Protein AF-A0A355TW57-F1 (afdb_monomer)

Nearest PDB structures (foldseek):
  4wl3-assembly1_A  TM=9.814E-01  e=2.638E-13  Enterococcus faecalis T2
  5gs7-assembly1_A  TM=9.827E-01  e=7.359E-13  Enterococcus faecalis
  6a8q-assembly1_C  TM=9.775E-01  e=1.917E-12  Enterococcus faecalis T2
  6a8t-assembly1_B  TM=9.701E-01  e=3.095E-12  Enterococcus faecalis T2
  8esg-assembly1_A-2  TM=9.463E-01  e=3.097E-09  Lactobacillus gasseri

Secondary structure (DSSP, 8-state):
-GGGTT--SSPPP--S-TTS----SSSSGGGTT---S-SHHHHHHHHHHHHHH----SSHHHHHHHHHHHHHTT---TTSSEEETTEE-----EEEEETTTTEEEEE-

Solvent-accessible surface area (backbone atoms only — not comparable to full-atom values): 6906 Å² total; per-residue (Å²): 110,77,96,54,69,80,52,36,94,50,78,68,78,76,83,86,47,94,90,51,93,69,73,80,91,64,82,69,59,15,36,67,85,66,55,82,58,87,50,72,66,29,32,50,54,41,37,50,53,45,52,76,72,56,85,63,60,90,49,69,68,42,40,54,51,45,52,52,56,35,52,58,73,56,57,40,54,80,78,78,38,77,73,55,96,93,38,53,51,52,61,72,59,52,75,49,73,43,79,93,77,72,45,79,46,73,53,108

Sequence (108 aa):
LNNYMNLSPKSPENHFSDKLPLYCYSRGMGALGLPGDLSSQSRFVRVAFTKMNSISGSSESESVSQFFHILGSVDQQRGCCDVGNGKYEITIYTSCCNANKGIYYYTT

Structure (mmCIF, N/CA/C/O backbone):
data_AF-A0A355TW57-F1
#
_entry.id   AF-A0A355TW57-F1
#
loop_
_atom_site.group_PDB
_atom_site.id
_atom_site.type_symbol
_atom_site.label_atom_id
_atom_site.label_alt_id
_atom_site.label_comp_id
_atom_site.label_asym_id
_atom_site.label_entity_id
_atom_site.label_seq_id
_atom_site.pdbx_PDB_ins_code
_atom_site.Cartn_x
_atom_site.Cartn_y
_atom_site.Cartn_z
_atom_site.occupancy
_atom_site.B_iso_or_equiv
_atom_site.auth_seq_id
_atom_site.auth_comp_id
_atom_site.auth_asym_id
_atom_site.auth_atom_id
_atom_site.pdbx_PDB_model_num
ATOM 1 N N . LEU A 1 1 ? 2.697 -13.008 -7.552 1.00 93.38 1 LEU A N 1
ATOM 2 C CA . LEU A 1 1 ? 3.907 -12.212 -7.236 1.00 93.38 1 LEU A CA 1
ATOM 3 C C . LEU A 1 1 ? 5.047 -12.427 -8.231 1.00 93.38 1 LEU A C 1
ATOM 5 O O . LEU A 1 1 ? 5.765 -11.469 -8.449 1.00 93.38 1 LEU A O 1
ATOM 9 N N . ASN A 1 2 ? 5.188 -13.596 -8.879 1.00 96.88 2 ASN A N 1
ATOM 10 C CA . ASN A 1 2 ? 6.245 -13.843 -9.883 1.00 96.88 2 ASN A CA 1
ATOM 11 C C . ASN A 1 2 ? 6.363 -12.736 -10.946 1.00 96.88 2 ASN A C 1
ATOM 13 O O . ASN A 1 2 ? 7.462 -12.284 -11.233 1.00 96.88 2 ASN A O 1
ATOM 17 N N . ASN A 1 3 ? 5.234 -12.209 -11.433 1.00 97.75 3 ASN A N 1
ATOM 18 C CA . ASN A 1 3 ? 5.202 -11.104 -12.406 1.00 97.75 3 ASN A CA 1
ATOM 19 C C . ASN A 1 3 ? 5.831 -9.788 -11.902 1.00 97.75 3 ASN A C 1
ATOM 21 O O . ASN A 1 3 ? 6.063 -8.880 -12.688 1.00 97.75 3 ASN A O 1
ATOM 25 N N . TYR A 1 4 ? 6.092 -9.680 -10.601 1.00 97.81 4 TYR A N 1
ATOM 26 C CA . TYR A 1 4 ? 6.595 -8.488 -9.921 1.00 97.81 4 TYR A CA 1
ATOM 27 C C . TYR A 1 4 ? 7.939 -8.747 -9.225 1.00 97.81 4 TYR A C 1
ATOM 29 O O . TYR A 1 4 ? 8.360 -7.958 -8.384 1.00 97.81 4 TYR A O 1
ATOM 37 N N . MET A 1 5 ? 8.623 -9.848 -9.557 1.00 96.56 5 MET A N 1
ATOM 38 C CA . MET A 1 5 ? 9.895 -10.227 -8.926 1.00 96.56 5 MET A CA 1
ATOM 39 C C . MET A 1 5 ? 11.031 -9.220 -9.154 1.00 96.56 5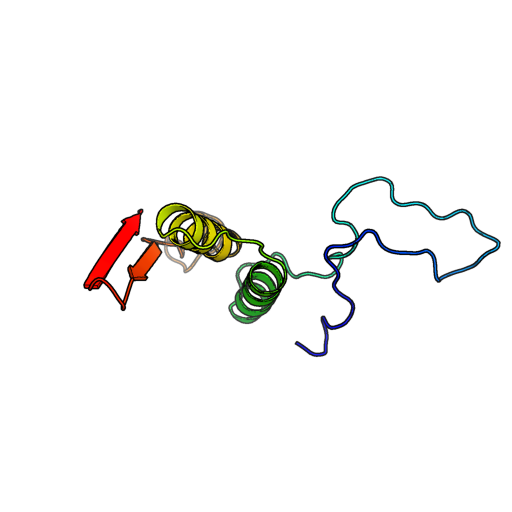 MET A C 1
ATOM 41 O O . MET A 1 5 ? 11.985 -9.201 -8.386 1.00 96.56 5 MET A O 1
ATOM 45 N N . ASN A 1 6 ? 10.920 -8.382 -10.189 1.00 96.00 6 ASN A N 1
ATOM 46 C CA . ASN A 1 6 ? 11.916 -7.364 -10.528 1.00 96.00 6 ASN A CA 1
ATOM 47 C C . ASN A 1 6 ? 11.727 -6.045 -9.762 1.00 96.00 6 ASN A C 1
ATOM 49 O O . ASN A 1 6 ? 12.568 -5.157 -9.878 1.00 96.00 6 ASN A O 1
ATOM 53 N N . LEU A 1 7 ? 10.629 -5.883 -9.012 1.00 97.69 7 LEU A N 1
ATOM 54 C CA . LEU A 1 7 ? 10.403 -4.667 -8.233 1.00 97.69 7 LEU A CA 1
ATOM 55 C C . LEU A 1 7 ? 11.447 -4.544 -7.120 1.00 97.69 7 LEU A C 1
ATOM 57 O O . LEU A 1 7 ? 11.736 -5.509 -6.413 1.00 97.69 7 LEU A O 1
ATOM 61 N N . SER A 1 8 ? 11.962 -3.334 -6.921 1.00 97.25 8 SER A N 1
ATOM 62 C CA . SER A 1 8 ? 13.005 -3.051 -5.938 1.00 97.25 8 SER A CA 1
ATOM 63 C C . SER A 1 8 ? 12.787 -1.699 -5.251 1.00 97.25 8 SER A C 1
ATOM 65 O O . SER A 1 8 ? 12.375 -0.738 -5.904 1.00 97.25 8 SER A O 1
ATOM 67 N N . PRO A 1 9 ? 13.095 -1.568 -3.946 1.00 97.06 9 PRO A N 1
ATOM 68 C CA . PRO A 1 9 ? 13.128 -0.267 -3.278 1.00 97.06 9 PRO A CA 1
ATOM 69 C C . PRO A 1 9 ? 14.369 0.563 -3.661 1.00 97.06 9 PRO A C 1
ATOM 71 O O . PRO A 1 9 ? 14.446 1.744 -3.326 1.00 97.06 9 PRO A O 1
ATOM 74 N N . LYS A 1 10 ? 15.364 -0.042 -4.326 1.00 96.69 10 LYS A N 1
ATOM 75 C CA . LYS A 1 10 ? 16.610 0.621 -4.737 1.00 96.69 10 LYS A CA 1
ATOM 76 C C . LYS A 1 10 ? 16.445 1.301 -6.094 1.00 96.69 10 LYS A C 1
ATOM 78 O O . LYS A 1 10 ? 15.590 0.918 -6.884 1.00 96.69 10 LYS A O 1
ATOM 83 N N . SER A 1 11 ? 17.290 2.286 -6.388 1.00 95.25 11 SER A N 1
ATOM 84 C CA . SER A 1 11 ? 17.371 2.850 -7.739 1.00 95.25 11 SER A CA 1
ATOM 85 C C . SER A 1 11 ? 17.736 1.757 -8.755 1.00 95.25 11 SER A C 1
ATOM 87 O O . SER A 1 11 ? 18.588 0.925 -8.441 1.00 95.25 11 SER A O 1
ATOM 89 N N . PRO A 1 12 ? 17.111 1.735 -9.945 1.00 94.62 12 PRO A N 1
ATOM 90 C CA . PRO A 1 12 ? 17.441 0.764 -10.976 1.00 94.62 12 PRO A CA 1
ATOM 91 C C . PRO A 1 12 ? 18.826 1.038 -11.567 1.00 94.62 12 PRO A C 1
ATOM 93 O O . PRO A 1 12 ? 19.293 2.179 -11.613 1.00 94.62 12 PRO A O 1
ATOM 96 N N . GLU A 1 13 ? 19.458 -0.026 -12.050 1.00 93.44 13 GLU A N 1
ATOM 97 C CA . GLU A 1 13 ? 20.737 0.014 -12.754 1.00 93.44 13 GLU A CA 1
ATOM 98 C C . GLU A 1 13 ? 20.510 -0.080 -14.270 1.00 93.44 13 GLU A C 1
ATOM 100 O O . GLU A 1 13 ? 19.543 -0.684 -14.743 1.00 93.44 13 GLU A O 1
ATOM 105 N N . ASN A 1 14 ? 21.396 0.536 -15.057 1.00 94.69 14 ASN A N 1
ATOM 106 C CA . ASN A 1 14 ? 21.329 0.436 -16.510 1.00 94.69 14 ASN A CA 1
ATOM 107 C C . ASN A 1 14 ? 21.862 -0.927 -16.974 1.00 94.69 14 ASN A C 1
ATOM 109 O O . ASN A 1 14 ? 23.070 -1.144 -17.031 1.00 94.69 14 ASN A O 1
ATOM 113 N N . HIS A 1 15 ? 20.949 -1.815 -17.363 1.00 93.88 15 HIS A N 1
ATOM 114 C CA . HIS A 1 15 ? 21.271 -3.109 -17.972 1.00 93.88 15 HIS A CA 1
ATOM 115 C C . HIS A 1 15 ? 20.959 -3.170 -19.476 1.00 93.88 15 HIS A C 1
ATOM 117 O O . HIS A 1 15 ? 21.049 -4.238 -20.074 1.00 93.88 15 HIS A O 1
ATOM 123 N N . PHE A 1 16 ? 20.563 -2.052 -20.094 1.00 95.25 16 PHE A N 1
ATOM 124 C CA . PHE A 1 16 ? 20.180 -2.028 -21.507 1.00 95.25 16 PHE A CA 1
ATOM 125 C C . PHE A 1 16 ? 21.405 -1.965 -22.426 1.00 95.25 16 PHE A C 1
ATOM 127 O O . PHE A 1 16 ? 21.506 -2.722 -23.388 1.00 95.25 16 PHE A O 1
ATOM 134 N N . SER A 1 17 ? 22.331 -1.045 -22.146 1.00 96.31 17 SER A N 1
ATOM 135 C CA . SER A 1 17 ? 23.571 -0.880 -22.907 1.00 96.31 17 SER A CA 1
ATOM 136 C C . SER A 1 17 ? 24.566 -0.035 -22.120 1.00 96.31 17 SER A C 1
ATOM 138 O O . SER A 1 17 ? 24.224 1.058 -21.666 1.00 96.31 17 SER A O 1
ATOM 140 N N . ASP A 1 18 ? 25.804 -0.509 -22.016 1.00 93.50 18 ASP A N 1
ATOM 141 C CA . ASP A 1 18 ? 26.942 0.210 -21.429 1.00 93.50 18 ASP A CA 1
ATOM 142 C C . ASP A 1 18 ? 27.375 1.427 -22.266 1.00 93.50 18 ASP A C 1
ATOM 144 O O . ASP A 1 18 ? 27.967 2.371 -21.747 1.00 93.50 18 ASP A O 1
ATOM 148 N N . LYS A 1 19 ? 27.027 1.441 -23.558 1.00 96.62 19 LYS A N 1
ATOM 149 C CA . LYS A 1 19 ? 27.304 2.551 -24.484 1.00 96.62 19 LYS A CA 1
ATOM 150 C C . LYS A 1 19 ? 26.329 3.718 -24.348 1.00 96.62 19 LYS A C 1
ATOM 152 O O . LYS A 1 19 ? 26.595 4.789 -24.888 1.00 96.62 19 LYS A O 1
ATOM 157 N N . LEU A 1 20 ? 25.187 3.513 -23.690 1.00 96.00 20 LEU A N 1
ATOM 158 C CA . LEU A 1 20 ? 24.175 4.548 -23.487 1.00 96.00 20 LEU A CA 1
ATOM 159 C C . LEU A 1 20 ? 24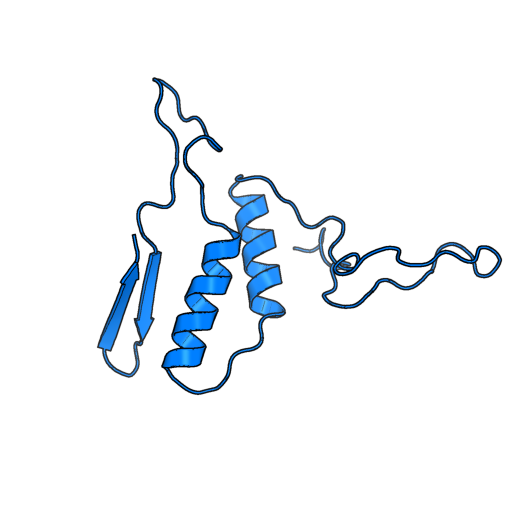.196 5.000 -22.021 1.00 96.00 20 LEU A C 1
ATOM 161 O O . LEU A 1 20 ? 23.932 4.183 -21.142 1.00 96.00 20 LEU A O 1
ATOM 165 N N . PRO A 1 21 ? 24.462 6.283 -21.721 1.00 93.69 21 PRO A N 1
ATOM 166 C CA . PRO A 1 21 ? 24.496 6.786 -20.351 1.00 93.69 21 PRO A CA 1
ATOM 167 C C . PRO A 1 21 ? 23.068 7.031 -19.826 1.00 93.69 21 PRO A C 1
ATOM 169 O O . PRO A 1 21 ? 22.613 8.167 -19.707 1.00 93.69 21 PRO A O 1
ATOM 172 N N . LEU A 1 22 ? 22.324 5.952 -19.569 1.00 94.81 22 LEU A N 1
ATOM 173 C CA . LEU A 1 22 ? 20.966 6.014 -19.026 1.00 94.81 22 LEU A CA 1
ATOM 174 C C . LEU A 1 22 ? 21.013 6.186 -17.505 1.00 94.81 22 LEU A C 1
ATOM 176 O O . LEU A 1 22 ? 21.579 5.354 -16.795 1.00 94.81 22 LEU A O 1
ATOM 180 N N . TYR A 1 23 ? 20.377 7.246 -17.007 1.00 92.19 23 TYR A N 1
ATOM 181 C CA . TYR A 1 23 ? 20.342 7.583 -15.584 1.00 92.19 23 TYR A CA 1
ATOM 182 C C . TYR A 1 23 ? 18.908 7.731 -15.077 1.00 92.19 23 TYR A C 1
ATOM 184 O O . TYR A 1 23 ? 17.999 8.116 -15.813 1.00 92.19 23 TYR A O 1
ATOM 192 N N . CYS A 1 24 ? 18.716 7.474 -13.784 1.00 92.00 24 CYS A N 1
ATOM 193 C CA . CYS A 1 24 ? 17.463 7.787 -13.107 1.00 92.00 24 CYS A CA 1
ATOM 194 C C . CYS A 1 24 ? 17.308 9.303 -12.984 1.00 92.00 24 CYS A C 1
ATOM 196 O O . CYS A 1 24 ? 18.169 9.966 -12.410 1.00 92.00 24 CYS A O 1
ATOM 198 N N . TYR A 1 25 ? 16.189 9.844 -13.461 1.00 92.00 25 TYR A N 1
ATOM 199 C CA . TYR A 1 25 ? 15.871 11.267 -13.302 1.00 92.00 25 TYR A CA 1
ATOM 200 C C . TYR A 1 25 ? 15.067 11.560 -12.024 1.00 92.00 25 TYR A C 1
ATOM 202 O O . TYR A 1 25 ? 14.880 12.718 -11.663 1.00 92.00 25 TYR A O 1
ATOM 210 N N . SER A 1 26 ? 14.567 10.523 -11.343 1.00 93.38 26 SER A N 1
ATOM 211 C CA . SER A 1 26 ? 13.774 10.640 -10.117 1.00 93.38 26 SER A CA 1
ATOM 212 C C . SER A 1 26 ? 14.062 9.491 -9.142 1.00 93.38 26 SER A C 1
ATOM 214 O O . SER A 1 26 ? 14.794 8.548 -9.451 1.00 93.38 26 SER A O 1
ATOM 216 N N . ARG A 1 27 ? 13.487 9.573 -7.939 1.00 93.06 27 ARG A N 1
ATOM 217 C CA . ARG A 1 27 ? 13.535 8.527 -6.905 1.00 93.06 27 ARG A CA 1
ATOM 218 C C . ARG A 1 27 ? 12.371 7.547 -7.061 1.00 93.06 27 ARG A C 1
ATOM 220 O O . ARG A 1 27 ? 11.369 7.852 -7.696 1.00 93.06 27 ARG A O 1
ATOM 227 N N . GLY A 1 28 ? 12.507 6.361 -6.465 1.00 92.56 28 GLY A N 1
ATOM 228 C CA . GLY A 1 28 ? 11.453 5.336 -6.461 1.00 92.56 28 GLY A CA 1
ATOM 229 C C . GLY A 1 28 ? 11.294 4.575 -7.781 1.00 92.56 28 GLY A C 1
ATOM 230 O O . GLY A 1 28 ? 10.431 3.709 -7.889 1.00 92.56 28 GLY A O 1
ATOM 231 N N . MET A 1 29 ? 12.152 4.840 -8.772 1.00 96.50 29 MET A N 1
ATOM 232 C CA . MET A 1 29 ? 12.069 4.219 -10.098 1.00 96.50 29 MET A CA 1
ATOM 233 C C . MET A 1 29 ? 12.346 2.702 -10.098 1.00 96.50 29 MET A C 1
ATOM 235 O O . MET A 1 29 ? 12.083 2.042 -11.096 1.00 96.50 29 MET A O 1
ATOM 239 N N . GLY A 1 30 ? 12.837 2.124 -8.995 1.00 96.69 30 GLY A N 1
ATOM 240 C CA . GLY A 1 30 ? 13.047 0.673 -8.874 1.00 96.69 30 GLY A CA 1
ATOM 241 C C . GLY A 1 30 ? 11.755 -0.131 -8.757 1.00 96.69 30 GLY A C 1
ATOM 242 O O . GLY A 1 30 ? 11.747 -1.331 -9.016 1.00 96.69 30 GLY A O 1
ATOM 243 N N . ALA A 1 31 ? 10.654 0.529 -8.395 1.00 97.00 31 ALA A N 1
ATOM 244 C CA . ALA A 1 31 ? 9.330 -0.075 -8.307 1.00 97.00 31 ALA A CA 1
ATOM 245 C C . ALA A 1 31 ? 8.459 0.239 -9.540 1.00 97.00 31 ALA A C 1
ATOM 247 O O . ALA A 1 31 ? 7.241 0.060 -9.491 1.00 97.00 31 ALA A O 1
ATOM 248 N N . LEU A 1 32 ? 9.047 0.715 -10.648 1.00 96.50 32 LEU A N 1
ATOM 249 C CA . LEU A 1 32 ? 8.318 0.876 -11.908 1.00 96.50 32 LEU A CA 1
ATOM 250 C C . LEU A 1 32 ? 7.722 -0.474 -12.339 1.00 96.50 32 LEU A C 1
ATOM 252 O O . LEU A 1 32 ? 8.423 -1.478 -12.423 1.00 96.50 32 LEU A O 1
ATOM 256 N N . GLY A 1 33 ? 6.411 -0.488 -12.588 1.00 96.94 33 GLY A N 1
ATOM 257 C CA . GLY A 1 33 ? 5.629 -1.708 -12.827 1.00 96.94 33 GLY A CA 1
ATOM 258 C C . GLY A 1 33 ? 4.800 -2.171 -11.623 1.00 96.94 33 GLY A C 1
ATOM 259 O O . GLY A 1 33 ? 3.965 -3.063 -11.773 1.00 96.94 33 GLY A O 1
ATOM 260 N N . LEU A 1 34 ? 4.970 -1.560 -10.445 1.00 98.06 34 LEU A N 1
ATOM 261 C CA . LEU A 1 34 ? 4.066 -1.773 -9.317 1.00 98.06 34 LEU A CA 1
ATOM 262 C C . LEU A 1 34 ? 2.661 -1.237 -9.666 1.00 98.06 34 LEU A C 1
ATOM 264 O O . LEU A 1 34 ? 2.541 -0.071 -10.049 1.00 98.06 34 LEU A O 1
ATOM 268 N N . PRO A 1 35 ? 1.591 -2.046 -9.550 1.00 98.00 35 PRO A N 1
ATOM 269 C CA . PRO A 1 35 ? 0.272 -1.638 -10.009 1.00 98.00 35 PRO A CA 1
ATOM 270 C C . PRO A 1 35 ? -0.364 -0.614 -9.059 1.00 98.00 35 PRO A C 1
ATOM 272 O O . PRO A 1 35 ? -0.340 -0.767 -7.833 1.00 98.00 35 PRO A O 1
ATOM 275 N N . GLY A 1 36 ? -0.948 0.435 -9.643 1.00 97.00 36 GLY A N 1
ATOM 276 C CA . GLY A 1 36 ? -1.520 1.579 -8.925 1.00 97.00 36 GLY A CA 1
ATOM 277 C C . GLY A 1 36 ? -3.046 1.584 -8.813 1.00 97.00 36 GLY A C 1
ATOM 278 O O . GLY A 1 36 ? -3.586 2.393 -8.068 1.00 97.00 36 GLY A O 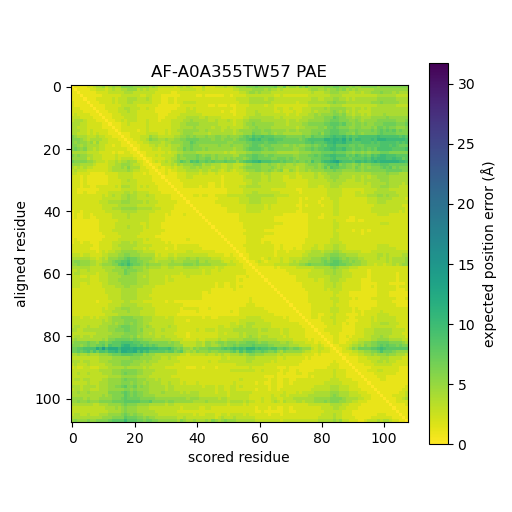1
ATOM 279 N N . ASP A 1 37 ? -3.753 0.696 -9.512 1.00 97.50 37 ASP A N 1
ATOM 280 C CA . ASP A 1 37 ? -5.217 0.650 -9.478 1.00 97.50 37 ASP A CA 1
ATOM 281 C C . ASP A 1 37 ? -5.767 0.022 -8.177 1.00 97.50 37 ASP A C 1
ATOM 283 O O . ASP A 1 37 ? -5.021 -0.458 -7.308 1.00 97.50 37 ASP A O 1
ATOM 287 N N . LEU A 1 38 ? -7.096 0.057 -8.033 1.00 97.56 38 LEU A N 1
ATOM 288 C CA . LEU A 1 38 ? -7.823 -0.375 -6.834 1.00 97.56 38 LEU A CA 1
ATOM 289 C C . LEU A 1 38 ? -8.295 -1.836 -6.869 1.00 97.56 38 LEU A C 1
ATOM 291 O O . LEU A 1 38 ? -8.892 -2.307 -5.893 1.00 97.56 38 LEU A O 1
ATOM 295 N N . SER A 1 39 ? -8.011 -2.583 -7.942 1.00 97.62 39 SER A N 1
ATOM 296 C CA . SER A 1 39 ? -8.409 -3.989 -8.023 1.00 97.62 39 SER A CA 1
ATOM 297 C C . SER A 1 39 ? -7.804 -4.810 -6.881 1.00 97.62 39 SER A C 1
ATOM 299 O O . SER A 1 39 ? -6.741 -4.498 -6.333 1.00 97.62 39 SER A O 1
ATOM 301 N N . SER A 1 40 ? -8.478 -5.905 -6.521 1.00 97.69 40 SER A N 1
ATOM 302 C CA . SER A 1 40 ? -8.019 -6.778 -5.435 1.00 97.69 40 SER A CA 1
ATOM 303 C C . SER A 1 40 ? -6.597 -7.302 -5.661 1.00 97.69 40 SER A C 1
ATOM 305 O O . SER A 1 40 ? -5.830 -7.407 -4.705 1.00 97.69 40 SER A O 1
ATOM 307 N N . GLN A 1 41 ? -6.234 -7.633 -6.905 1.00 98.25 41 GLN A N 1
ATOM 308 C CA . GLN A 1 41 ? -4.892 -8.122 -7.226 1.00 98.25 41 GLN A CA 1
ATOM 309 C C . GLN A 1 41 ? -3.850 -7.012 -7.081 1.00 98.25 41 GLN A C 1
ATOM 311 O O . GLN A 1 41 ? -2.821 -7.222 -6.439 1.00 98.25 41 GLN A O 1
ATOM 316 N N . SER A 1 42 ? -4.135 -5.821 -7.606 1.00 98.31 42 SER A N 1
ATOM 317 C CA . SER A 1 42 ? -3.223 -4.681 -7.519 1.00 98.31 42 SER A CA 1
ATOM 318 C C . SER A 1 42 ? -2.987 -4.241 -6.080 1.00 98.31 42 SER A C 1
ATOM 320 O O . SER A 1 42 ? -1.836 -4.053 -5.681 1.00 98.31 42 SER A O 1
ATOM 322 N N . ARG A 1 43 ? -4.043 -4.190 -5.257 1.00 98.50 43 ARG A N 1
ATOM 323 C CA . ARG A 1 43 ? -3.914 -3.943 -3.814 1.00 98.50 43 ARG A CA 1
ATOM 324 C C . ARG A 1 43 ? -3.071 -5.017 -3.128 1.00 98.50 43 ARG A C 1
ATOM 326 O O . ARG A 1 43 ? -2.179 -4.673 -2.361 1.00 98.50 43 ARG A O 1
ATOM 333 N N . PHE A 1 44 ? -3.281 -6.299 -3.436 1.00 98.69 44 PHE A N 1
ATOM 334 C CA . PHE A 1 44 ? -2.472 -7.380 -2.862 1.00 98.69 44 PHE A CA 1
ATOM 335 C C . PHE A 1 44 ? -0.977 -7.217 -3.180 1.00 98.69 44 PHE A C 1
ATOM 337 O O . PHE A 1 44 ? -0.135 -7.313 -2.289 1.00 98.69 44 PHE A O 1
ATOM 344 N N . VAL A 1 45 ? -0.636 -6.944 -4.442 1.00 98.69 45 VAL A N 1
ATOM 345 C CA . VAL A 1 45 ? 0.759 -6.760 -4.871 1.00 98.69 45 VAL A CA 1
ATOM 346 C C . VAL A 1 45 ? 1.378 -5.537 -4.195 1.00 98.69 45 VAL A C 1
ATOM 348 O O . VAL A 1 45 ? 2.488 -5.625 -3.669 1.00 98.69 45 VAL A O 1
ATOM 351 N N . ARG A 1 46 ? 0.646 -4.418 -4.162 1.00 98.50 46 ARG A N 1
ATOM 352 C CA . ARG A 1 46 ? 1.099 -3.161 -3.563 1.00 98.50 46 ARG A CA 1
ATOM 353 C C . ARG A 1 46 ? 1.334 -3.289 -2.065 1.00 98.50 46 ARG A C 1
ATOM 355 O O . ARG A 1 46 ? 2.437 -2.990 -1.622 1.00 98.50 46 ARG A O 1
ATOM 362 N N . VAL A 1 47 ? 0.382 -3.826 -1.300 1.00 98.75 47 VAL A N 1
ATOM 363 C CA . VAL A 1 47 ? 0.569 -4.006 0.150 1.00 98.75 47 VAL A CA 1
ATOM 364 C C . VAL A 1 47 ? 1.672 -5.018 0.467 1.00 98.75 47 VAL A C 1
ATOM 366 O O . VAL A 1 47 ? 2.425 -4.812 1.416 1.00 98.75 47 VAL A O 1
ATOM 369 N N . ALA A 1 48 ? 1.828 -6.079 -0.336 1.00 98.62 48 ALA A N 1
ATOM 370 C CA . ALA A 1 48 ? 2.917 -7.037 -0.161 1.00 98.62 48 ALA A CA 1
ATOM 371 C C . ALA A 1 48 ? 4.283 -6.368 -0.375 1.00 98.62 48 ALA A C 1
ATOM 373 O O . ALA A 1 48 ? 5.164 -6.505 0.472 1.00 98.62 48 ALA A O 1
ATOM 374 N N . PHE A 1 49 ? 4.446 -5.599 -1.457 1.00 98.62 49 PHE A N 1
ATOM 375 C CA . PHE A 1 49 ? 5.671 -4.841 -1.707 1.00 98.62 49 PHE A CA 1
ATOM 376 C C . PHE A 1 49 ? 5.943 -3.817 -0.596 1.00 98.62 49 PHE A C 1
ATOM 378 O O . PHE A 1 49 ? 7.051 -3.795 -0.057 1.00 98.62 49 PHE A O 1
ATOM 385 N N . THR A 1 50 ? 4.935 -3.028 -0.204 1.00 98.44 50 THR A N 1
ATOM 386 C CA . THR A 1 50 ? 5.052 -2.040 0.879 1.00 98.44 50 THR A CA 1
ATOM 387 C C . THR A 1 50 ? 5.477 -2.710 2.183 1.00 98.44 50 THR A C 1
ATOM 389 O O . THR A 1 50 ? 6.437 -2.264 2.804 1.00 98.44 50 THR A O 1
ATOM 392 N N . LYS A 1 51 ? 4.829 -3.811 2.584 1.00 98.31 51 LYS A N 1
ATOM 393 C CA . LYS A 1 51 ? 5.152 -4.546 3.817 1.00 98.31 51 LYS A CA 1
ATOM 394 C C . LYS A 1 51 ? 6.581 -5.092 3.797 1.00 98.31 51 LYS A C 1
ATOM 396 O O . LYS A 1 51 ? 7.309 -4.901 4.763 1.00 98.31 51 LYS A O 1
ATOM 401 N N . MET A 1 52 ? 6.977 -5.776 2.723 1.00 98.00 52 MET A N 1
ATOM 402 C CA . MET A 1 52 ? 8.275 -6.465 2.654 1.00 98.00 52 MET A CA 1
ATOM 403 C C . MET A 1 52 ? 9.472 -5.510 2.604 1.00 98.00 52 MET A C 1
ATOM 405 O O . MET A 1 52 ? 10.583 -5.925 2.920 1.00 98.00 52 MET 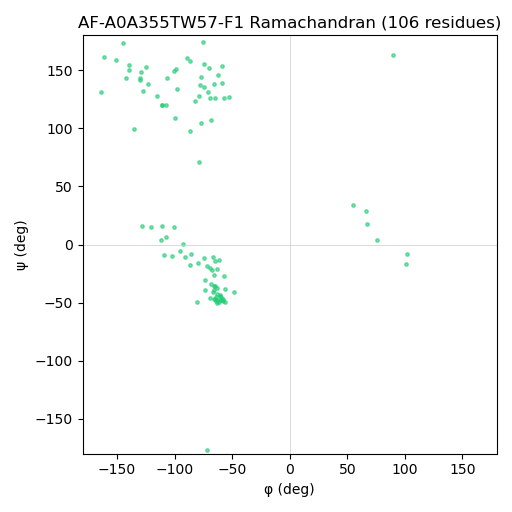A O 1
ATOM 409 N N . ASN A 1 53 ? 9.249 -4.251 2.225 1.00 97.81 53 ASN A N 1
ATOM 410 C CA . ASN A 1 53 ? 10.283 -3.218 2.152 1.00 97.81 53 ASN A CA 1
ATOM 411 C C . ASN A 1 53 ? 10.106 -2.114 3.211 1.00 97.81 53 ASN A C 1
ATOM 413 O O . ASN A 1 53 ? 10.854 -1.139 3.213 1.00 97.81 53 ASN A O 1
ATOM 417 N N . SER A 1 54 ? 9.120 -2.250 4.103 1.00 97.19 54 SER A N 1
ATOM 418 C CA . SER A 1 54 ? 8.914 -1.333 5.225 1.00 97.19 54 SER A CA 1
ATOM 419 C C . SER A 1 54 ? 9.919 -1.602 6.336 1.00 97.19 54 SER A C 1
ATOM 421 O O . SER A 1 54 ? 10.237 -2.751 6.636 1.00 97.19 54 SER A O 1
ATOM 423 N N . ILE A 1 55 ? 10.360 -0.535 6.996 1.00 96.88 55 ILE A N 1
ATOM 424 C CA . ILE A 1 55 ? 11.222 -0.598 8.175 1.00 96.88 55 ILE A CA 1
ATOM 425 C C . ILE A 1 55 ? 10.419 -0.029 9.342 1.00 96.88 55 ILE A C 1
ATOM 427 O O . ILE A 1 55 ? 9.860 1.059 9.235 1.00 96.88 55 ILE A O 1
ATOM 431 N N . SER A 1 56 ? 10.345 -0.775 10.439 1.00 96.00 56 SER A N 1
ATOM 432 C CA . SER A 1 56 ? 9.724 -0.339 11.690 1.00 96.00 56 SER A CA 1
ATOM 433 C C . SER A 1 56 ? 10.695 -0.592 12.837 1.00 96.00 56 SER A C 1
ATOM 435 O O . SER A 1 56 ? 11.483 -1.540 12.779 1.00 96.00 56 SER A O 1
ATOM 437 N N . GLY A 1 57 ? 10.647 0.254 13.863 1.00 95.44 57 GLY A N 1
ATOM 438 C CA . GLY A 1 57 ? 11.295 -0.034 15.137 1.00 95.44 57 GLY A CA 1
ATOM 439 C C . GLY A 1 57 ? 10.562 -1.132 15.913 1.00 95.44 57 GLY A C 1
ATOM 440 O O . GLY A 1 57 ? 9.584 -1.720 15.450 1.00 95.44 57 GLY A O 1
ATOM 441 N N . SER A 1 58 ? 11.042 -1.429 17.118 1.00 95.50 58 SER A N 1
ATOM 442 C CA . SER A 1 58 ? 10.477 -2.483 17.972 1.00 95.50 58 SER A CA 1
ATOM 443 C C . SER A 1 58 ? 9.471 -1.967 19.001 1.00 95.50 58 SER A C 1
ATOM 445 O O . SER A 1 58 ? 8.863 -2.773 19.711 1.00 95.50 58 SER A O 1
ATOM 447 N N . SER A 1 59 ? 9.279 -0.647 19.111 1.00 97.38 59 SER A N 1
ATOM 448 C CA . SER A 1 59 ? 8.267 -0.103 20.012 1.00 97.38 59 SER A CA 1
ATOM 449 C C . SER A 1 59 ? 6.858 -0.297 19.451 1.00 97.38 59 SER A C 1
ATOM 451 O O . SER A 1 59 ? 6.635 -0.391 18.243 1.00 97.38 59 SER A O 1
ATOM 453 N N . GLU A 1 60 ? 5.875 -0.322 20.351 1.00 96.69 60 GLU A N 1
ATOM 454 C CA . GLU A 1 60 ? 4.468 -0.427 19.966 1.00 96.69 60 GLU A CA 1
ATOM 455 C C . GLU A 1 60 ? 4.022 0.743 19.088 1.00 96.69 60 GLU A C 1
ATOM 457 O O . GLU A 1 60 ? 3.370 0.521 18.075 1.00 96.69 60 GLU A O 1
ATOM 462 N N . SER A 1 61 ? 4.421 1.969 19.438 1.00 97.44 61 SER A N 1
ATOM 463 C CA . SER A 1 61 ? 4.075 3.166 18.664 1.00 97.44 61 SER A CA 1
ATOM 464 C C . SER A 1 61 ? 4.607 3.082 17.231 1.00 97.44 61 SER A C 1
ATOM 466 O O . SER A 1 61 ? 3.863 3.312 16.281 1.00 97.44 61 SER A O 1
ATOM 468 N N . GLU A 1 62 ? 5.867 2.669 17.053 1.00 97.94 62 GLU A N 1
ATOM 469 C CA . GLU A 1 62 ? 6.474 2.509 15.726 1.00 97.94 62 GLU A CA 1
ATOM 470 C C . GLU A 1 62 ? 5.831 1.373 14.924 1.00 97.94 62 GLU A C 1
ATOM 472 O O . GLU A 1 62 ? 5.588 1.528 13.726 1.00 97.94 62 GLU A O 1
ATOM 477 N N . SER A 1 63 ? 5.523 0.245 15.572 1.00 97.12 63 SER A N 1
ATOM 478 C CA . SER A 1 63 ? 4.874 -0.901 14.924 1.00 97.12 63 SER A CA 1
ATOM 479 C C . SER A 1 63 ? 3.453 -0.570 14.473 1.00 97.12 63 SER A C 1
ATOM 481 O O . SER A 1 63 ? 3.084 -0.851 13.333 1.00 97.12 63 SER A O 1
ATOM 483 N N . VAL A 1 64 ? 2.662 0.058 15.347 1.00 97.88 64 VAL A N 1
ATOM 484 C CA . VAL A 1 64 ? 1.291 0.481 15.044 1.00 97.88 64 VAL A CA 1
ATOM 485 C C . VAL A 1 64 ? 1.308 1.556 13.958 1.00 97.88 64 VAL A C 1
ATOM 487 O O . VAL A 1 64 ? 0.599 1.421 12.964 1.00 97.88 64 VAL A O 1
ATOM 490 N N . SER A 1 65 ? 2.167 2.570 14.082 1.00 97.56 65 SER A N 1
ATOM 491 C CA . SER A 1 65 ? 2.324 3.617 13.066 1.00 97.56 65 SER A CA 1
ATOM 492 C C . SER A 1 65 ? 2.676 3.030 11.694 1.00 97.56 65 SER A C 1
ATOM 494 O O . SER A 1 65 ? 1.984 3.290 10.705 1.00 97.56 65 SER A O 1
ATOM 496 N N . GLN A 1 66 ? 3.682 2.147 11.626 1.00 98.25 66 GLN A N 1
ATOM 497 C CA . GLN A 1 66 ? 4.076 1.528 10.360 1.00 98.25 66 GLN A CA 1
ATOM 498 C C . GLN A 1 66 ? 2.970 0.633 9.787 1.00 98.25 66 GLN A C 1
ATOM 500 O O . GLN A 1 66 ? 2.779 0.605 8.573 1.00 98.25 66 GLN A O 1
ATOM 505 N N . PHE A 1 67 ? 2.208 -0.067 10.633 1.00 98.38 67 PHE A N 1
ATOM 506 C CA . PHE A 1 67 ? 1.055 -0.856 10.200 1.00 98.38 67 PHE A CA 1
ATOM 507 C C . PHE A 1 67 ? 0.016 0.011 9.472 1.00 98.38 67 PHE A C 1
ATOM 509 O O . PHE A 1 67 ? -0.423 -0.350 8.377 1.00 98.38 67 PHE A O 1
ATOM 516 N N . PHE A 1 68 ? -0.334 1.172 10.035 1.00 98.38 68 PHE A N 1
ATOM 517 C CA . PHE A 1 68 ? -1.263 2.106 9.395 1.00 98.38 68 PHE A CA 1
ATOM 518 C C . PHE A 1 68 ? -0.691 2.692 8.098 1.00 98.38 68 PHE A C 1
ATOM 520 O O . PHE A 1 68 ? -1.414 2.764 7.108 1.00 98.38 68 PHE A O 1
ATOM 527 N N . HIS A 1 69 ? 0.605 3.019 8.037 1.00 98.31 69 HIS A N 1
ATOM 528 C CA . HIS A 1 69 ? 1.241 3.454 6.785 1.00 98.31 69 HIS A CA 1
ATOM 529 C C . HIS A 1 69 ? 1.237 2.369 5.695 1.00 98.31 69 HIS A C 1
ATOM 531 O O . HIS A 1 69 ? 1.026 2.675 4.520 1.00 98.31 69 HIS A O 1
ATOM 537 N N . ILE A 1 70 ? 1.429 1.097 6.066 1.00 98.62 70 ILE A N 1
ATOM 538 C CA . ILE A 1 70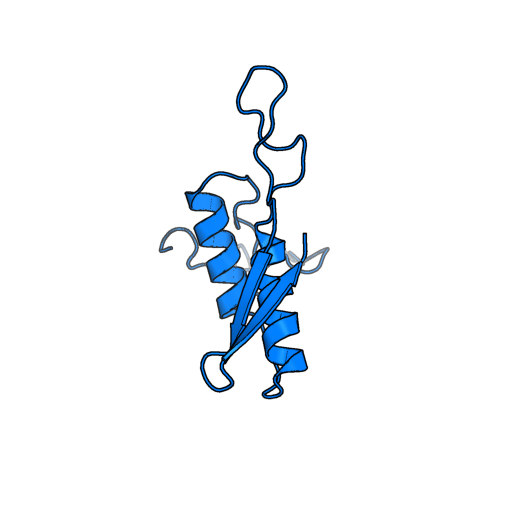 ? 1.358 -0.028 5.125 1.00 98.62 70 ILE A CA 1
ATOM 539 C C . ILE A 1 70 ? -0.055 -0.154 4.549 1.00 98.62 70 ILE A C 1
ATOM 541 O O . ILE A 1 70 ? -0.199 -0.244 3.327 1.00 98.62 70 ILE A O 1
ATOM 545 N N . LEU A 1 71 ? -1.092 -0.140 5.391 1.00 98.50 71 LEU A N 1
ATOM 546 C CA . LEU A 1 71 ? -2.477 -0.234 4.916 1.00 98.50 71 LEU A CA 1
ATOM 547 C C . LEU A 1 71 ? -2.915 1.011 4.138 1.00 98.50 71 LEU A C 1
ATOM 549 O O . LEU A 1 71 ? -3.576 0.868 3.113 1.00 98.50 71 LEU A O 1
ATOM 553 N N . GLY A 1 72 ? -2.419 2.191 4.513 1.00 98.12 72 GLY A N 1
ATOM 554 C CA . GLY A 1 72 ? -2.640 3.433 3.772 1.00 98.12 72 GLY A CA 1
ATOM 555 C C . GLY A 1 72 ? -2.185 3.370 2.311 1.00 98.12 72 GLY A C 1
ATOM 556 O O . GLY A 1 72 ? -2.771 4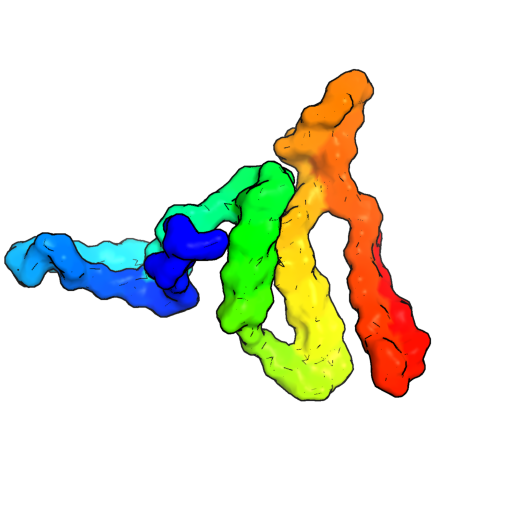.018 1.448 1.00 98.12 72 GLY A O 1
ATOM 557 N N . SER A 1 73 ? -1.199 2.522 1.983 1.00 97.88 73 SER A N 1
ATOM 558 C CA . SER A 1 73 ? -0.773 2.313 0.589 1.00 97.88 73 SER A CA 1
ATOM 559 C C . SER A 1 73 ? -1.846 1.673 -0.304 1.00 97.88 73 SER A C 1
ATOM 561 O O . SER A 1 73 ? -1.714 1.681 -1.530 1.00 97.88 73 SER A O 1
ATOM 563 N N . VAL A 1 74 ? -2.904 1.105 0.278 1.00 98.31 74 VAL A N 1
ATOM 564 C CA . VAL A 1 74 ? -3.995 0.427 -0.437 1.00 98.31 74 VAL A CA 1
ATOM 565 C C . VAL A 1 74 ? -5.382 0.918 -0.035 1.00 98.31 74 VAL A C 1
ATOM 567 O O . VAL A 1 74 ? -6.371 0.263 -0.376 1.00 98.31 74 VAL A O 1
ATOM 570 N N . ASP A 1 75 ? -5.457 2.067 0.634 1.00 97.50 75 ASP A N 1
ATOM 571 C CA . ASP A 1 75 ? -6.727 2.6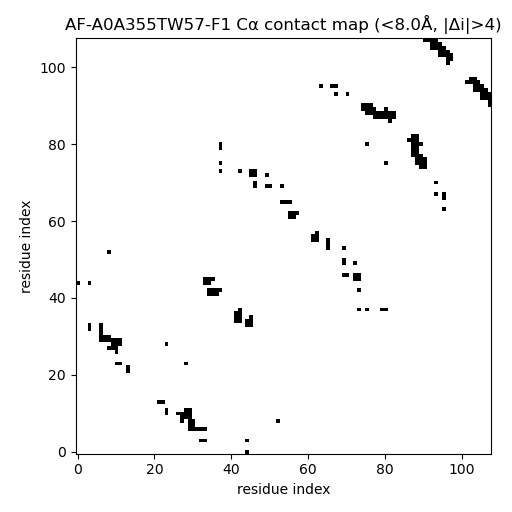93 0.976 1.00 97.50 75 ASP A CA 1
ATOM 572 C C . ASP A 1 75 ? -7.521 3.079 -0.269 1.00 97.50 75 ASP A C 1
ATOM 574 O O . ASP A 1 75 ? -6.955 3.466 -1.294 1.00 97.50 75 ASP A O 1
ATOM 578 N N . GLN A 1 76 ? -8.846 2.989 -0.163 1.00 97.69 76 GLN A N 1
ATOM 579 C CA . GLN A 1 76 ? -9.753 3.411 -1.220 1.00 97.69 76 GLN A CA 1
ATOM 580 C C . GLN A 1 76 ? -10.317 4.793 -0.916 1.00 97.69 76 GLN A C 1
ATOM 582 O O . GLN A 1 76 ? -11.137 4.968 -0.010 1.00 97.69 76 GLN A O 1
ATOM 587 N N . GLN A 1 77 ? -9.875 5.781 -1.689 1.00 97.00 77 GLN A N 1
ATOM 588 C CA . GLN A 1 77 ? -10.366 7.147 -1.587 1.00 97.00 77 GLN A CA 1
ATOM 589 C C . GLN A 1 77 ? -11.731 7.269 -2.271 1.00 97.00 77 GLN A C 1
ATOM 591 O O . GLN A 1 77 ? -11.959 6.759 -3.372 1.00 97.00 77 GLN A O 1
ATOM 596 N N . ARG A 1 78 ? -12.650 7.986 -1.615 1.00 96.88 78 ARG A N 1
ATOM 597 C CA . ARG A 1 78 ? -13.986 8.271 -2.151 1.00 96.88 78 ARG A CA 1
ATOM 598 C C . ARG A 1 78 ? -13.881 8.891 -3.544 1.00 96.88 78 ARG A C 1
ATOM 600 O O . ARG A 1 78 ? -13.214 9.904 -3.717 1.00 96.88 78 ARG A O 1
ATOM 607 N N . GLY A 1 79 ? -14.587 8.302 -4.506 1.00 97.12 79 GLY A N 1
ATOM 608 C CA . GLY A 1 79 ? -14.590 8.740 -5.905 1.00 97.12 79 GLY A CA 1
ATOM 609 C C . GLY A 1 79 ? -13.704 7.904 -6.831 1.00 97.12 79 GLY A C 1
ATOM 610 O O . GLY A 1 79 ? -13.898 7.952 -8.039 1.00 97.12 79 GLY A O 1
ATOM 611 N N . CYS A 1 80 ? -12.772 7.107 -6.300 1.00 96.88 80 CYS A N 1
ATOM 612 C CA . CYS A 1 80 ? -11.844 6.333 -7.129 1.00 96.88 80 CYS A CA 1
ATOM 613 C C . CYS A 1 80 ? -12.383 4.955 -7.562 1.00 96.88 80 CYS A C 1
ATOM 615 O O . CYS A 1 80 ? -11.852 4.373 -8.506 1.00 96.88 80 CYS A O 1
ATOM 617 N N . CYS A 1 81 ? -13.425 4.437 -6.902 1.00 96.94 81 CYS A N 1
ATOM 618 C CA . CYS A 1 81 ? -14.097 3.181 -7.251 1.00 96.94 81 CYS A CA 1
ATOM 619 C C . CYS A 1 81 ? -15.620 3.374 -7.190 1.00 96.94 81 CYS A C 1
ATOM 621 O O . CYS A 1 81 ? -16.191 3.394 -6.101 1.00 96.94 81 CYS A O 1
ATOM 623 N N . ASP A 1 82 ? -16.271 3.581 -8.338 1.00 96.69 82 ASP A N 1
ATOM 624 C CA . ASP A 1 82 ? -17.736 3.670 -8.443 1.00 96.69 82 ASP A CA 1
ATOM 625 C C . ASP A 1 82 ? -18.345 2.259 -8.418 1.00 96.69 82 ASP A C 1
ATOM 627 O O . ASP A 1 82 ? -17.941 1.383 -9.185 1.00 96.69 82 ASP A O 1
ATOM 631 N N . VAL A 1 83 ? -19.318 2.045 -7.532 1.00 95.62 83 VAL A N 1
ATOM 632 C CA . VAL A 1 83 ? -20.044 0.770 -7.384 1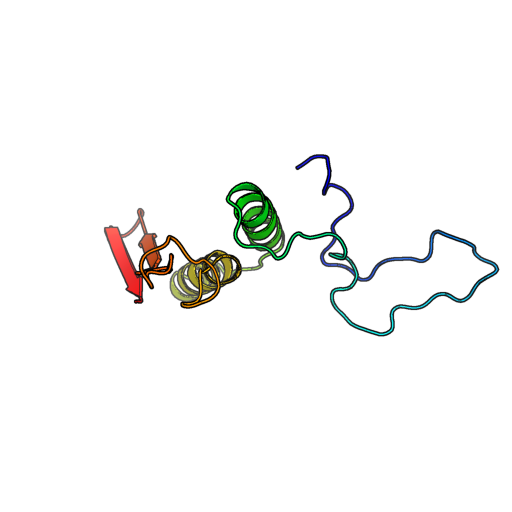.00 95.62 83 VAL A CA 1
ATOM 633 C C . VAL A 1 83 ? -21.509 0.874 -7.833 1.00 95.62 83 VAL A C 1
ATOM 635 O O . VAL A 1 83 ? -22.332 0.009 -7.526 1.00 95.62 83 VAL A O 1
ATOM 638 N N . GLY A 1 84 ? -21.842 1.930 -8.572 1.00 97.06 84 GLY A N 1
ATOM 639 C CA . GLY A 1 84 ? -23.158 2.228 -9.114 1.00 97.06 84 GLY A CA 1
ATOM 640 C C . GLY A 1 84 ? -24.026 3.063 -8.175 1.00 97.06 84 GLY A C 1
ATOM 641 O O . GLY A 1 84 ? -23.801 3.162 -6.968 1.00 97.06 84 GLY A O 1
ATOM 642 N N . ASN A 1 85 ? -25.081 3.662 -8.738 1.00 95.12 85 ASN A N 1
ATOM 643 C CA . ASN A 1 85 ? -26.063 4.472 -8.004 1.00 95.12 85 ASN A CA 1
ATOM 644 C C . ASN A 1 85 ? -25.438 5.632 -7.200 1.00 95.12 85 ASN A C 1
ATOM 646 O O . ASN A 1 85 ? -25.913 5.960 -6.111 1.00 95.12 85 ASN A O 1
ATOM 650 N N . GLY A 1 86 ? -24.351 6.227 -7.709 1.00 94.12 86 GLY A N 1
ATOM 651 C CA . GLY A 1 86 ? -23.632 7.316 -7.040 1.00 94.12 86 GLY A CA 1
ATOM 652 C C . GLY A 1 86 ? -22.921 6.896 -5.748 1.00 94.12 86 GLY A C 1
ATOM 653 O O . GLY A 1 86 ? -22.600 7.750 -4.919 1.00 94.12 86 GLY A O 1
ATOM 654 N N . LYS A 1 87 ? -22.710 5.590 -5.544 1.00 96.94 87 LYS A N 1
ATOM 655 C CA . LYS A 1 87 ? -21.982 5.040 -4.400 1.00 96.94 87 LYS A CA 1
ATOM 656 C C . LYS A 1 87 ? -20.554 4.714 -4.801 1.00 96.94 87 LYS A C 1
ATOM 658 O O . LYS A 1 87 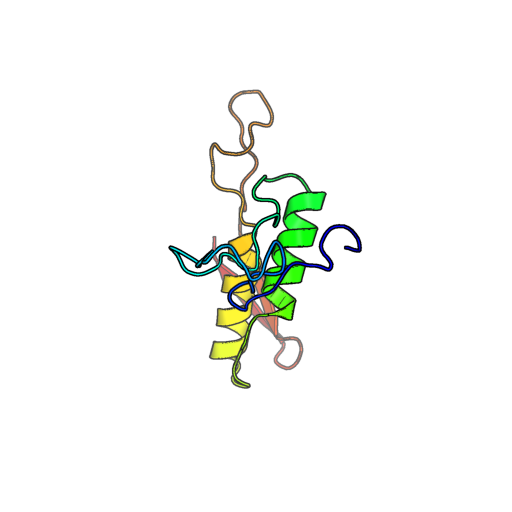? -20.281 4.338 -5.933 1.00 96.94 87 LYS A O 1
ATOM 663 N N . TYR A 1 88 ? -19.661 4.799 -3.823 1.00 97.69 88 TYR A N 1
ATOM 664 C CA . TYR A 1 88 ? -18.248 4.521 -4.018 1.00 97.69 88 TYR A CA 1
ATOM 665 C C . TYR A 1 88 ? -17.757 3.551 -2.957 1.00 97.69 88 TYR A C 1
ATOM 667 O O . TYR A 1 88 ? -18.155 3.657 -1.793 1.00 97.69 88 TYR A O 1
ATOM 675 N N . GLU A 1 89 ? -16.888 2.633 -3.359 1.00 97.38 89 GLU A N 1
ATOM 676 C CA . GLU A 1 89 ? -16.121 1.831 -2.415 1.00 97.38 89 GLU A CA 1
ATOM 677 C C . GLU A 1 89 ? -15.072 2.731 -1.744 1.00 97.38 89 GLU A C 1
ATOM 679 O O . GLU A 1 89 ? -14.404 3.534 -2.401 1.00 97.38 89 GLU A O 1
ATOM 684 N N . ILE A 1 90 ? -14.999 2.656 -0.414 1.00 97.75 90 ILE A N 1
ATOM 685 C CA . ILE A 1 90 ? -14.101 3.462 0.416 1.00 97.75 90 ILE A CA 1
ATOM 686 C C . ILE A 1 90 ? -13.518 2.598 1.530 1.00 97.75 90 ILE A C 1
ATOM 688 O O . ILE A 1 90 ? -14.195 1.697 2.034 1.00 97.75 90 ILE A O 1
ATOM 692 N N . THR A 1 91 ? -12.303 2.913 1.978 1.00 98.31 91 THR A N 1
ATOM 693 C CA . THR A 1 91 ? -11.847 2.440 3.291 1.00 98.31 91 THR A CA 1
ATOM 694 C C . THR A 1 91 ? -12.677 3.168 4.348 1.00 98.31 91 THR A C 1
ATOM 696 O O . THR A 1 91 ? -12.517 4.368 4.534 1.00 98.31 91 THR A O 1
ATOM 699 N N . ILE A 1 92 ? -13.616 2.464 4.990 1.00 98.19 92 ILE A N 1
ATOM 700 C CA . ILE A 1 92 ? -14.500 3.049 6.017 1.00 98.19 92 ILE A CA 1
ATOM 701 C C . ILE A 1 92 ? -13.730 3.298 7.317 1.00 98.19 92 ILE A C 1
ATOM 703 O O . ILE A 1 92 ? -13.980 4.274 8.015 1.00 98.19 92 ILE A O 1
ATOM 707 N N . TYR A 1 93 ? -12.844 2.368 7.662 1.00 98.31 93 TYR A N 1
ATOM 708 C CA . TYR A 1 93 ? -11.941 2.458 8.796 1.00 98.31 93 TYR A CA 1
ATOM 709 C C . TYR A 1 93 ? -10.789 1.470 8.601 1.00 98.31 93 TYR A C 1
ATOM 711 O O . TYR A 1 93 ? -10.911 0.489 7.860 1.00 98.31 93 TYR A O 1
ATOM 719 N N . THR A 1 94 ? -9.705 1.696 9.333 1.00 98.50 94 THR A N 1
ATOM 720 C CA . THR A 1 94 ? -8.557 0.791 9.418 1.00 98.50 94 THR A CA 1
ATOM 721 C C . THR A 1 94 ? -8.325 0.429 10.878 1.00 98.50 94 THR A C 1
ATOM 723 O O . THR A 1 94 ? -8.405 1.295 11.748 1.00 98.50 94 THR A O 1
ATOM 726 N N . SER A 1 95 ? -8.038 -0.842 11.168 1.00 98.31 95 SER A N 1
ATOM 727 C CA . SER A 1 95 ? -7.824 -1.331 12.536 1.00 98.31 95 SER A CA 1
ATOM 728 C C . SER A 1 95 ? -6.544 -2.148 12.682 1.00 98.31 95 SER A C 1
ATOM 730 O O . SER A 1 95 ? -6.223 -2.956 11.811 1.00 98.31 95 SER A O 1
ATOM 732 N N . CYS A 1 96 ? -5.869 -2.004 13.822 1.00 98.25 96 CYS A N 1
ATOM 733 C CA . CYS A 1 96 ? -4.671 -2.751 14.196 1.00 98.25 96 CYS A CA 1
ATOM 734 C C . CYS A 1 96 ? -4.860 -3.379 15.585 1.00 98.25 96 CYS A C 1
ATOM 736 O O . CYS A 1 96 ? -5.277 -2.704 16.524 1.00 98.25 96 CYS A O 1
ATOM 738 N N . CYS A 1 97 ? -4.546 -4.668 15.725 1.00 98.06 97 CYS A N 1
ATOM 739 C CA . CYS A 1 97 ? -4.652 -5.389 16.995 1.00 98.06 97 CYS A CA 1
ATOM 740 C C . CYS A 1 97 ? -3.259 -5.737 17.525 1.00 98.06 97 CYS A C 1
ATOM 742 O O . CYS A 1 97 ? -2.530 -6.502 16.891 1.00 98.06 97 CYS A O 1
ATOM 744 N N . ASN A 1 98 ? -2.915 -5.253 18.719 1.00 97.69 98 ASN A N 1
ATOM 745 C CA . ASN A 1 98 ? -1.765 -5.758 19.461 1.00 97.69 98 ASN A CA 1
ATOM 746 C C . ASN A 1 98 ? -2.195 -6.968 20.301 1.00 97.69 98 ASN A C 1
ATOM 748 O O . ASN A 1 98 ? -2.713 -6.818 21.409 1.00 97.69 98 ASN A O 1
ATOM 752 N N . ALA A 1 99 ? -1.950 -8.171 19.781 1.00 97.00 99 ALA A N 1
ATOM 753 C CA . ALA A 1 99 ? -2.351 -9.420 20.427 1.00 97.00 99 ALA A CA 1
ATOM 754 C C . ALA A 1 99 ? -1.626 -9.694 21.759 1.00 97.00 99 ALA A C 1
ATOM 756 O O . ALA A 1 99 ? -2.194 -10.344 22.630 1.00 97.00 99 ALA A O 1
ATOM 757 N N . ASN A 1 100 ? -0.413 -9.166 21.956 1.00 96.56 100 ASN A N 1
ATOM 758 C CA . ASN A 1 100 ? 0.350 -9.386 23.190 1.00 96.56 100 ASN A CA 1
ATOM 759 C C . ASN A 1 100 ? -0.221 -8.597 24.373 1.00 96.56 100 ASN A C 1
ATOM 761 O O . ASN A 1 100 ? -0.085 -9.017 25.519 1.00 96.56 100 ASN A O 1
ATOM 765 N N . LYS A 1 101 ? -0.828 -7.437 24.097 1.00 96.38 101 LYS A N 1
ATOM 766 C CA . LYS A 1 101 ? -1.392 -6.540 25.118 1.00 96.38 101 LYS A CA 1
ATOM 767 C C . LYS A 1 101 ? -2.920 -6.506 25.126 1.00 96.38 101 LYS A C 1
ATOM 769 O O . LYS A 1 101 ? -3.499 -5.897 26.017 1.00 96.38 101 LYS A O 1
ATOM 774 N N . GLY A 1 102 ? -3.567 -7.117 24.134 1.00 97.12 102 GLY A N 1
ATOM 775 C CA . GLY A 1 102 ? -5.017 -7.050 23.959 1.00 97.12 102 GLY A CA 1
ATOM 776 C C . GLY A 1 102 ? -5.522 -5.645 23.613 1.00 97.12 102 GLY A C 1
ATOM 777 O O . GLY A 1 102 ? -6.642 -5.301 23.979 1.00 97.12 102 GLY A O 1
ATOM 778 N N . ILE A 1 103 ? -4.706 -4.819 22.945 1.00 98.25 103 ILE A N 1
ATOM 779 C CA . ILE A 1 103 ? -5.071 -3.437 22.596 1.00 98.25 103 ILE A CA 1
ATOM 780 C C . ILE A 1 103 ? -5.575 -3.382 21.154 1.00 98.25 103 ILE A C 1
ATOM 782 O O . ILE A 1 103 ? -4.953 -3.935 20.243 1.00 98.25 103 ILE A O 1
ATOM 786 N N . TYR A 1 104 ? -6.688 -2.680 20.956 1.00 98.19 104 TYR A N 1
ATOM 787 C CA . TYR A 1 104 ? -7.306 -2.445 19.657 1.00 98.19 104 TYR A CA 1
ATOM 788 C C . TYR A 1 104 ? -7.169 -0.971 19.263 1.00 98.19 104 TYR A C 1
ATOM 790 O O . TYR A 1 104 ? -7.674 -0.088 19.956 1.00 98.19 104 TYR A O 1
ATOM 798 N N . TYR A 1 105 ? -6.505 -0.713 18.140 1.00 98.44 105 TYR A N 1
ATOM 799 C CA . TYR A 1 105 ? -6.330 0.611 17.547 1.00 98.44 105 TYR A CA 1
ATOM 800 C C . TYR A 1 105 ? -7.205 0.740 16.304 1.00 98.44 105 TYR A C 1
ATOM 802 O O . TYR A 1 105 ? -7.319 -0.217 15.534 1.00 98.44 105 TYR A O 1
ATOM 810 N N . TYR A 1 106 ? -7.773 1.920 16.057 1.00 98.31 106 TYR A N 1
ATOM 811 C CA . TYR A 1 106 ? -8.477 2.203 14.808 1.00 98.31 106 TYR A CA 1
ATOM 812 C C . TYR A 1 106 ? -8.420 3.686 14.428 1.00 98.31 106 TYR A C 1
ATOM 814 O O . TYR A 1 106 ? -8.214 4.547 15.281 1.00 98.31 106 TYR A O 1
ATOM 822 N N . THR A 1 107 ? -8.627 3.957 13.142 1.00 97.81 107 THR A N 1
ATOM 823 C CA . THR A 1 107 ? -8.888 5.289 12.580 1.00 97.81 107 THR A CA 1
ATOM 824 C C . THR A 1 107 ? -9.963 5.167 11.504 1.00 97.81 107 THR A C 1
ATOM 826 O O . THR A 1 107 ? -10.127 4.087 10.930 1.00 97.81 107 THR A O 1
ATOM 829 N N . THR A 1 108 ? -10.693 6.250 11.250 1.00 95.75 108 THR A N 1
ATOM 830 C CA . THR A 1 108 ? -11.747 6.352 10.224 1.00 95.75 108 THR A CA 1
ATOM 831 C C . THR A 1 108 ? -11.343 7.306 9.121 1.00 95.75 108 THR A C 1
ATOM 833 O O . THR A 1 108 ? -10.759 8.351 9.488 1.00 95.75 108 THR A O 1
#

Radius of gyration: 17.87 Å; Cα contacts (8 Å, |Δi|>4): 114; chains: 1; bounding box: 53×25×50 Å

pLDDT: mean 96.87, std 1.66, range [92.0, 98.75]

Mean predicted aligned error: 3.13 Å

Foldseek 3Di:
DVVQPQADQDADDDPPDPPDPDDDPDHRCSRPVQDQAQDPVSLVSQLVVLVVPDDFDPDPVRVVVSVVVSVVSNFDDPPRADPDPSDGDGCPKDWDADPVVRDIDMDD